Protein AF-A0A8J3ATV4-F1 (afdb_monomer_lite)

Secondary structure (DSSP, 8-state):
--------------------HHHHHHHHHHHHHTTS-HHHHHHHHHHHHHHHTT----S----------

Sequence (69 aa):
MSMPRGKPKLKTATMTLRVEPEVKVVAELAAQRERRSVTSLIEVLILAHGESLGIESQQPSKQGPLNDA

Foldseek 3Di:
DDDDPDDPPPPDDDDDDDDPPVVVVVLCVVCVVVVHDSVVVVVVVVVVVCVVVVNDDPPPPPPPDDDDD

InterPro domains:
  IPR010985 Ribbon-helix-helix [SSF47598] (11-50)

Organism: NCBI:txid573741

Radius of gyration: 17.52 Å; chains: 1; bounding box: 38×27×56 Å

Structure (mmCIF, N/CA/C/O backbone):
data_AF-A0A8J3ATV4-F1
#
_entry.id   AF-A0A8J3ATV4-F1
#
loop_
_atom_site.group_PDB
_atom_site.id
_atom_site.type_symbol
_atom_site.label_atom_id
_atom_site.label_alt_id
_atom_site.label_comp_id
_atom_site.label_asym_id
_atom_site.label_entity_id
_atom_site.label_seq_id
_atom_site.pdbx_PDB_ins_code
_atom_site.Cartn_x
_atom_site.Cartn_y
_atom_site.Cartn_z
_atom_site.occupancy
_atom_site.B_iso_or_equiv
_atom_site.auth_seq_id
_atom_site.auth_comp_id
_atom_site.auth_asym_id
_atom_site.auth_atom_id
_atom_site.pdbx_PDB_model_num
ATOM 1 N N . MET A 1 1 ? -10.589 0.678 43.440 1.00 50.38 1 MET A N 1
ATOM 2 C CA . MET A 1 1 ? -9.527 1.086 42.492 1.00 50.38 1 MET A CA 1
ATOM 3 C C . MET A 1 1 ? -10.131 1.264 41.106 1.00 50.38 1 MET A C 1
ATOM 5 O O . MET A 1 1 ? -10.826 0.363 40.659 1.00 50.38 1 MET A O 1
ATOM 9 N N . SER A 1 2 ? -9.905 2.404 40.446 1.00 53.38 2 SER A N 1
ATOM 10 C CA . SER A 1 2 ? -10.336 2.638 39.058 1.00 53.38 2 SER A CA 1
ATOM 11 C C . SER A 1 2 ? -9.199 2.264 38.105 1.00 53.38 2 SER A C 1
ATOM 13 O O . SER A 1 2 ? -8.085 2.764 38.252 1.00 53.38 2 SER A O 1
ATOM 15 N N . MET A 1 3 ? -9.458 1.344 37.175 1.00 65.06 3 MET A N 1
ATOM 16 C CA . MET A 1 3 ? -8.496 0.900 36.161 1.00 65.06 3 MET A CA 1
ATOM 17 C C . MET A 1 3 ? -8.542 1.843 34.948 1.00 65.06 3 MET A C 1
ATOM 19 O O . MET A 1 3 ? -9.628 2.068 34.407 1.00 65.06 3 MET A O 1
ATOM 23 N N . PRO A 1 4 ? -7.403 2.363 34.457 1.00 61.25 4 PRO A N 1
ATOM 24 C CA . PRO A 1 4 ? -7.387 3.166 33.243 1.00 61.25 4 PRO A CA 1
ATOM 25 C C . PRO A 1 4 ? -7.595 2.250 32.028 1.00 61.25 4 PRO A C 1
ATOM 27 O O . PRO A 1 4 ? -6.745 1.422 31.698 1.00 61.25 4 PRO A O 1
ATOM 30 N N . ARG A 1 5 ? -8.730 2.392 31.332 1.00 67.06 5 ARG A N 1
ATOM 31 C CA . ARG A 1 5 ? -8.956 1.755 30.024 1.00 67.06 5 ARG A CA 1
ATOM 32 C C . ARG A 1 5 ? -8.065 2.441 28.986 1.00 67.06 5 ARG A C 1
ATOM 34 O O . ARG A 1 5 ? -8.453 3.429 28.367 1.00 67.06 5 ARG A O 1
ATOM 41 N N . GLY A 1 6 ? -6.839 1.948 28.831 1.00 62.19 6 GLY A N 1
ATOM 42 C CA . GLY A 1 6 ? -5.940 2.385 27.767 1.00 62.19 6 GLY A CA 1
ATOM 43 C C . GLY A 1 6 ? -6.571 2.120 26.399 1.00 62.19 6 GLY A C 1
ATOM 44 O O . GLY A 1 6 ? -7.027 1.009 26.131 1.00 62.19 6 GLY A O 1
ATOM 45 N N . LYS A 1 7 ? -6.609 3.143 25.534 1.00 63.12 7 LYS A N 1
ATOM 46 C CA . LYS A 1 7 ? -7.103 3.026 24.153 1.00 63.12 7 LYS A CA 1
ATOM 47 C C . LYS A 1 7 ? -6.411 1.837 23.470 1.00 63.12 7 LYS A C 1
ATOM 49 O O . LYS A 1 7 ? -5.181 1.752 23.537 1.00 63.12 7 LYS A O 1
ATOM 54 N N . PRO A 1 8 ? -7.144 0.919 22.818 1.00 59.44 8 PRO A N 1
ATOM 55 C CA . PRO A 1 8 ? -6.531 -0.256 22.220 1.00 59.44 8 PRO A CA 1
ATOM 56 C C . PRO A 1 8 ? -5.500 0.173 21.168 1.00 59.44 8 PRO A C 1
ATOM 58 O O . PRO A 1 8 ? -5.907 0.648 20.111 1.00 59.44 8 PRO A O 1
ATOM 61 N N . LYS A 1 9 ? -4.193 -0.023 21.416 1.00 59.06 9 LYS A N 1
ATOM 62 C CA . LYS A 1 9 ? -3.115 0.301 20.457 1.00 59.06 9 LYS A CA 1
ATOM 63 C C . LYS A 1 9 ? -3.509 -0.177 19.057 1.00 59.06 9 LYS A C 1
ATOM 65 O O . LYS A 1 9 ? -3.803 -1.367 18.893 1.00 59.06 9 LYS A O 1
ATOM 70 N N . LEU A 1 10 ? -3.591 0.738 18.088 1.00 61.81 10 LEU A N 1
ATOM 71 C CA . LEU A 1 10 ? -3.691 0.387 16.671 1.00 61.81 10 LEU A CA 1
ATOM 72 C C . LEU A 1 10 ? -2.497 -0.520 16.373 1.00 61.81 10 LEU A C 1
ATOM 74 O O . LEU A 1 10 ? -1.350 -0.110 16.539 1.00 61.81 10 LEU A O 1
ATOM 78 N N . LYS A 1 11 ? -2.772 -1.788 16.064 1.00 71.06 11 LYS A N 1
ATOM 79 C CA . LYS A 1 11 ? -1.732 -2.748 15.706 1.00 71.06 11 LYS A CA 1
ATOM 80 C C . LYS A 1 11 ? -1.483 -2.551 14.219 1.00 71.06 11 LYS A C 1
ATOM 82 O O . LYS A 1 11 ? -2.130 -3.194 13.406 1.00 71.06 11 LYS A O 1
ATOM 87 N N . THR A 1 12 ? -0.630 -1.597 13.878 1.00 81.56 12 THR A N 1
ATOM 88 C CA . THR A 1 12 ? -0.114 -1.479 12.516 1.00 81.56 12 THR A CA 1
ATOM 89 C C . THR A 1 12 ? 1.062 -2.438 12.359 1.00 81.56 12 THR A C 1
ATOM 91 O O . THR A 1 12 ? 1.821 -2.669 13.303 1.00 81.56 12 THR A O 1
ATOM 94 N N . ALA A 1 13 ? 1.189 -3.031 11.178 1.00 87.25 13 ALA A N 1
ATOM 95 C CA . ALA A 1 13 ? 2.342 -3.832 10.789 1.00 87.25 13 ALA A CA 1
ATOM 96 C C . ALA A 1 13 ? 2.989 -3.188 9.559 1.00 87.25 13 ALA A C 1
ATOM 98 O O . ALA A 1 13 ? 2.295 -2.611 8.722 1.00 87.25 13 ALA A O 1
ATOM 99 N N . THR A 1 14 ? 4.313 -3.272 9.454 1.00 91.44 14 THR A N 1
ATOM 100 C CA . THR A 1 14 ? 5.046 -2.779 8.283 1.00 91.44 14 THR A CA 1
ATOM 101 C C . THR A 1 14 ? 5.185 -3.899 7.260 1.00 91.44 14 THR A C 1
ATOM 103 O O . THR A 1 14 ? 5.626 -4.994 7.604 1.00 91.44 14 THR A O 1
ATOM 106 N N . MET A 1 15 ? 4.863 -3.609 6.000 1.00 92.38 15 MET A N 1
ATOM 107 C CA . MET A 1 15 ? 5.069 -4.506 4.863 1.00 92.38 15 MET A CA 1
ATOM 108 C C . MET A 1 15 ? 6.017 -3.846 3.857 1.00 92.38 15 MET A C 1
ATOM 110 O O . MET A 1 15 ? 5.770 -2.725 3.416 1.00 92.38 15 MET A O 1
ATOM 114 N N . THR A 1 16 ? 7.094 -4.541 3.489 1.00 94.62 16 THR A N 1
ATOM 115 C CA . THR A 1 16 ? 8.052 -4.087 2.469 1.00 94.62 16 THR A CA 1
ATOM 116 C C . THR A 1 16 ? 7.811 -4.861 1.181 1.00 94.62 16 THR A C 1
ATOM 118 O O . THR A 1 16 ? 7.939 -6.082 1.173 1.00 94.62 16 THR A O 1
ATOM 121 N N . LEU A 1 17 ? 7.504 -4.161 0.088 1.00 93.06 17 LEU A N 1
ATOM 122 C CA . LEU A 1 17 ? 7.304 -4.768 -1.228 1.00 93.06 17 LEU A CA 1
ATOM 123 C C . LEU A 1 17 ? 8.448 -4.387 -2.166 1.00 93.06 17 LEU A C 1
ATOM 125 O O . LEU A 1 17 ? 8.859 -3.228 -2.222 1.00 93.06 17 LEU A O 1
ATOM 129 N N . ARG A 1 18 ? 8.946 -5.367 -2.922 1.00 96.62 18 ARG A N 1
ATOM 130 C CA . ARG A 1 18 ? 9.823 -5.134 -4.071 1.00 96.62 18 ARG A CA 1
ATOM 131 C C . ARG A 1 18 ? 8.999 -5.373 -5.323 1.00 96.62 18 ARG A C 1
ATOM 133 O O . ARG A 1 18 ? 8.467 -6.462 -5.501 1.00 96.62 18 ARG A O 1
ATOM 140 N N . VAL A 1 19 ? 8.880 -4.345 -6.146 1.00 96.31 19 VAL A N 1
ATOM 141 C CA . VAL A 1 19 ? 8.097 -4.356 -7.380 1.00 96.31 19 VAL A CA 1
ATOM 142 C C . VAL A 1 19 ? 8.917 -3.722 -8.490 1.00 96.31 19 VAL A C 1
ATOM 144 O O . VAL A 1 19 ? 9.903 -3.028 -8.223 1.00 96.31 19 VAL A O 1
ATOM 147 N N . GLU A 1 20 ? 8.505 -3.948 -9.731 1.00 98.50 20 GLU A N 1
ATOM 148 C CA . GLU A 1 20 ? 9.081 -3.231 -10.860 1.00 98.50 20 GLU A CA 1
ATOM 149 C C . GLU A 1 20 ? 8.822 -1.718 -10.742 1.00 98.50 20 GLU A C 1
ATOM 151 O O . GLU A 1 20 ? 7.792 -1.305 -10.193 1.00 98.50 20 GLU A O 1
ATOM 156 N N . PRO A 1 21 ? 9.726 -0.864 -11.260 1.00 98.19 21 PRO A N 1
ATOM 157 C CA . PRO A 1 21 ? 9.549 0.586 -11.210 1.00 98.19 21 PRO A CA 1
ATOM 158 C C . PRO A 1 21 ? 8.225 1.060 -11.821 1.00 98.19 21 PRO A C 1
ATOM 160 O O . PRO A 1 21 ? 7.607 1.978 -11.286 1.00 98.19 21 PRO A O 1
ATOM 163 N N . GLU A 1 22 ? 7.763 0.411 -12.893 1.00 98.19 22 GLU A N 1
ATOM 164 C CA . GLU A 1 22 ? 6.491 0.733 -13.548 1.00 98.19 22 GLU A CA 1
ATOM 165 C C . GLU A 1 22 ? 5.299 0.563 -12.598 1.00 98.19 22 GLU A C 1
ATOM 167 O O . GLU A 1 22 ? 4.465 1.461 -12.481 1.00 98.19 22 GLU A O 1
ATOM 172 N N . VAL A 1 23 ? 5.265 -0.531 -11.828 1.00 97.81 23 VAL A N 1
ATOM 173 C CA . VAL A 1 23 ? 4.201 -0.796 -10.846 1.00 97.81 23 VAL A CA 1
ATOM 174 C C . VAL A 1 23 ? 4.144 0.309 -9.793 1.00 97.81 23 VAL A C 1
ATOM 176 O O . VAL A 1 23 ? 3.059 0.767 -9.430 1.00 97.81 23 VAL A O 1
ATOM 179 N N . LYS A 1 24 ? 5.305 0.780 -9.323 1.00 97.50 24 LYS A N 1
ATOM 180 C CA . LYS A 1 24 ? 5.376 1.893 -8.369 1.00 97.50 24 LYS A CA 1
ATOM 181 C C . LYS A 1 24 ? 4.786 3.177 -8.963 1.00 97.50 24 LYS A C 1
ATOM 183 O O . LYS A 1 24 ? 3.978 3.823 -8.300 1.00 97.50 24 LYS A O 1
ATOM 188 N N . VAL A 1 25 ? 5.155 3.520 -10.198 1.00 98.38 25 VAL A N 1
ATOM 189 C CA . VAL A 1 25 ? 4.653 4.726 -10.880 1.00 98.38 25 VAL A CA 1
ATOM 190 C C . VAL A 1 25 ? 3.135 4.664 -11.051 1.00 98.38 25 VAL A C 1
ATOM 192 O O . VAL A 1 25 ? 2.436 5.623 -10.724 1.00 98.38 25 VAL A O 1
ATOM 195 N N . VAL A 1 26 ? 2.605 3.525 -11.501 1.00 98.25 26 VAL A N 1
ATOM 196 C CA . VAL A 1 26 ? 1.156 3.334 -11.663 1.00 98.25 26 VAL A CA 1
ATOM 197 C C . VAL A 1 26 ? 0.429 3.465 -10.323 1.00 98.25 26 VAL A C 1
ATOM 199 O O . VAL A 1 26 ? -0.588 4.156 -10.249 1.00 98.25 26 VAL A O 1
ATOM 202 N N . ALA A 1 27 ? 0.960 2.867 -9.252 1.00 97.56 27 ALA A N 1
ATOM 203 C CA . ALA A 1 27 ? 0.367 2.964 -7.919 1.00 97.56 27 ALA A CA 1
ATOM 204 C C . ALA A 1 27 ? 0.335 4.411 -7.396 1.00 97.56 27 ALA A C 1
ATOM 206 O O . ALA A 1 27 ? -0.666 4.836 -6.817 1.00 97.56 27 ALA A O 1
ATOM 207 N N . GLU A 1 28 ? 1.397 5.187 -7.624 1.00 98.12 28 GLU A N 1
ATOM 208 C CA . GLU A 1 28 ? 1.466 6.603 -7.242 1.00 98.12 28 GLU A CA 1
ATOM 209 C C . GLU A 1 28 ? 0.443 7.454 -8.009 1.00 98.12 28 GLU A C 1
ATOM 211 O O . GLU A 1 28 ? -0.292 8.235 -7.396 1.00 98.12 28 GLU A O 1
ATOM 216 N N . LEU A 1 29 ? 0.333 7.264 -9.327 1.00 98.56 29 LEU A N 1
ATOM 217 C CA . LEU A 1 29 ? -0.637 7.976 -10.165 1.00 98.56 29 LEU A CA 1
ATOM 218 C C . LEU A 1 29 ? -2.086 7.623 -9.800 1.00 98.56 29 LEU A C 1
ATOM 220 O O . LEU A 1 29 ? -2.939 8.512 -9.714 1.00 98.56 29 LEU A O 1
ATOM 224 N N . ALA A 1 30 ? -2.369 6.344 -9.548 1.00 98.25 30 ALA A N 1
ATOM 225 C CA . ALA A 1 30 ? -3.687 5.888 -9.112 1.00 98.25 30 ALA A CA 1
ATOM 226 C C . ALA A 1 30 ? -4.064 6.495 -7.752 1.00 98.25 30 ALA A C 1
ATOM 228 O O . ALA A 1 30 ? -5.139 7.080 -7.605 1.00 98.25 30 ALA A O 1
ATOM 229 N N . ALA A 1 31 ? -3.145 6.456 -6.783 1.00 98.25 31 ALA A N 1
ATOM 230 C CA . ALA A 1 31 ? -3.362 7.031 -5.459 1.00 98.25 31 ALA A CA 1
ATOM 231 C C . ALA A 1 31 ? -3.618 8.547 -5.531 1.00 98.25 31 ALA A C 1
ATOM 233 O O . ALA A 1 31 ? -4.540 9.055 -4.885 1.00 98.25 31 ALA A O 1
ATOM 234 N N . GLN A 1 32 ? -2.866 9.262 -6.378 1.00 98.38 32 GLN A N 1
ATOM 235 C CA . GLN A 1 32 ? -3.074 10.688 -6.627 1.00 98.38 32 GLN A CA 1
ATOM 236 C C . GLN A 1 32 ? -4.461 10.964 -7.219 1.00 98.38 32 GLN A C 1
ATOM 238 O O . GLN A 1 32 ? -5.162 11.869 -6.755 1.00 98.38 32 GLN A O 1
ATOM 243 N N . ARG A 1 33 ? -4.884 10.171 -8.210 1.00 98.31 33 ARG A N 1
ATOM 244 C CA . ARG A 1 33 ? -6.202 10.300 -8.848 1.00 98.31 33 ARG A CA 1
ATOM 245 C C . ARG A 1 33 ? -7.349 10.055 -7.863 1.00 98.31 33 ARG A C 1
ATOM 247 O O . ARG A 1 33 ? -8.360 10.752 -7.926 1.00 98.31 33 ARG A O 1
ATOM 254 N N . GLU A 1 34 ? -7.169 9.127 -6.929 1.00 97.12 34 GLU A N 1
ATOM 255 C CA . GLU A 1 34 ? -8.136 8.794 -5.874 1.00 97.12 34 GLU A CA 1
ATOM 256 C C . GLU A 1 34 ? -8.024 9.669 -4.613 1.00 97.12 34 GLU A C 1
ATOM 258 O O . GLU A 1 34 ? -8.773 9.462 -3.654 1.00 97.12 34 GLU A O 1
ATOM 263 N N . ARG A 1 35 ? -7.106 10.650 -4.598 1.00 97.56 35 ARG A N 1
ATOM 264 C CA . ARG A 1 35 ? -6.838 11.549 -3.458 1.00 97.56 35 ARG A CA 1
ATOM 265 C C . ARG A 1 35 ? -6.563 10.798 -2.147 1.00 97.56 35 ARG A C 1
ATOM 267 O O . ARG A 1 35 ? -7.009 11.219 -1.080 1.00 97.56 35 ARG A O 1
ATOM 274 N N . ARG A 1 36 ? -5.820 9.694 -2.223 1.00 95.56 36 ARG A N 1
ATOM 275 C CA . ARG A 1 36 ? -5.404 8.882 -1.067 1.00 95.56 36 ARG A CA 1
ATOM 276 C C . ARG A 1 36 ? -3.909 8.596 -1.102 1.00 95.56 36 ARG A C 1
ATOM 278 O O . ARG A 1 36 ? -3.235 8.858 -2.092 1.00 95.56 36 ARG A O 1
ATOM 285 N N . SER A 1 37 ? -3.374 8.070 -0.004 1.00 97.94 37 SER A N 1
ATOM 286 C CA . SER A 1 37 ? -1.990 7.596 0.021 1.00 97.94 37 SER A CA 1
ATOM 287 C C . SER A 1 37 ? -1.851 6.272 -0.736 1.00 97.94 37 SER A C 1
ATOM 289 O O . SER A 1 37 ? -2.802 5.494 -0.825 1.00 97.94 37 SER A O 1
ATOM 291 N N . VAL A 1 38 ? -0.640 5.977 -1.218 1.00 96.75 38 VAL A N 1
ATOM 292 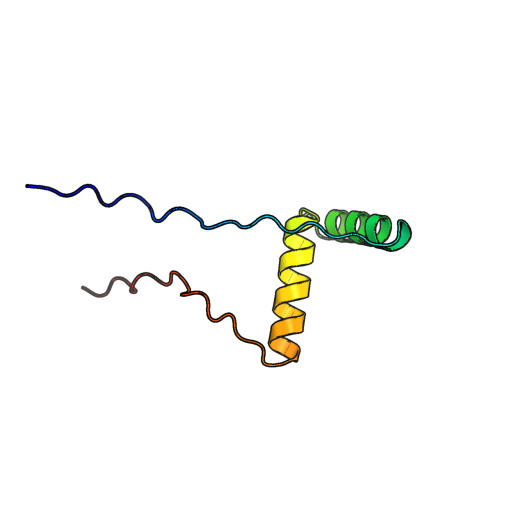C CA . VAL A 1 38 ? -0.316 4.678 -1.836 1.00 96.75 38 VAL A CA 1
ATOM 293 C C . VAL A 1 38 ? -0.565 3.525 -0.859 1.00 96.75 38 VAL A C 1
ATOM 295 O O . VAL A 1 38 ? -1.088 2.491 -1.250 1.00 96.75 38 VAL A O 1
ATOM 298 N N . THR A 1 39 ? -0.268 3.714 0.430 1.00 95.94 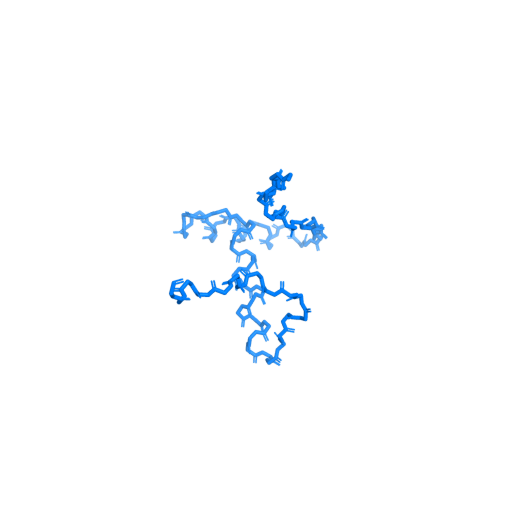39 THR A N 1
ATOM 299 C CA . THR A 1 39 ? -0.560 2.722 1.475 1.00 95.94 39 THR A CA 1
ATOM 300 C C . THR A 1 39 ? -2.050 2.405 1.555 1.00 95.94 39 THR A C 1
ATOM 302 O O . THR A 1 39 ? -2.418 1.236 1.539 1.00 95.94 39 THR A O 1
ATOM 305 N N . SER A 1 40 ? -2.904 3.433 1.591 1.00 95.94 40 SER A N 1
ATOM 306 C CA . SER A 1 40 ? -4.358 3.248 1.655 1.00 95.94 40 SER A CA 1
ATOM 307 C C . SER A 1 40 ? -4.905 2.605 0.380 1.00 95.94 40 SER A C 1
ATOM 309 O O . SER A 1 40 ? -5.785 1.752 0.460 1.00 95.94 40 SER A O 1
ATOM 311 N N . LEU A 1 41 ? -4.364 2.965 -0.789 1.00 97.31 41 LEU A N 1
ATOM 312 C CA . LEU A 1 41 ? -4.707 2.308 -2.050 1.00 97.31 41 LEU A CA 1
ATOM 313 C C . LEU A 1 41 ? -4.383 0.808 -1.999 1.00 97.31 41 LEU A C 1
ATOM 315 O O . LEU A 1 41 ? -5.246 -0.015 -2.290 1.00 97.31 41 LEU A O 1
ATOM 319 N N . ILE A 1 42 ? -3.160 0.453 -1.597 1.00 95.94 42 ILE A N 1
ATOM 320 C CA . ILE A 1 42 ? -2.713 -0.943 -1.504 1.00 95.94 42 ILE A CA 1
ATOM 321 C C . ILE A 1 42 ? -3.571 -1.731 -0.507 1.00 95.94 42 ILE A C 1
ATOM 323 O O . ILE A 1 42 ? -3.931 -2.868 -0.793 1.00 95.94 42 ILE A O 1
ATOM 327 N N . GLU A 1 43 ? -3.934 -1.140 0.632 1.00 94.31 43 GLU A N 1
ATOM 328 C CA . GLU A 1 43 ? -4.797 -1.783 1.628 1.00 94.31 43 GLU A CA 1
ATOM 329 C C . GLU A 1 43 ? -6.166 -2.153 1.040 1.00 94.31 43 GLU A C 1
ATOM 331 O O . GLU A 1 43 ? -6.585 -3.304 1.146 1.00 94.31 43 GLU A O 1
ATOM 336 N N . VAL A 1 44 ? -6.821 -1.220 0.340 1.00 95.00 44 VAL A N 1
ATOM 337 C CA . VAL A 1 44 ? -8.113 -1.479 -0.317 1.00 95.00 44 VAL A CA 1
ATOM 338 C C . VAL A 1 44 ? -7.984 -2.555 -1.393 1.00 95.00 44 VAL A C 1
ATOM 340 O O . VAL A 1 44 ? -8.819 -3.455 -1.448 1.00 95.00 44 VAL A O 1
ATOM 343 N N . LEU A 1 45 ? -6.939 -2.498 -2.224 1.00 95.56 45 LEU A N 1
ATOM 344 C CA . LEU A 1 45 ? -6.718 -3.490 -3.281 1.00 95.56 45 LEU A CA 1
ATOM 345 C C . LEU A 1 45 ? -6.487 -4.896 -2.713 1.00 95.56 45 LEU A C 1
ATOM 347 O O . LEU A 1 45 ? -7.055 -5.859 -3.225 1.00 95.56 45 LEU A O 1
ATOM 351 N N . ILE A 1 46 ? -5.690 -5.023 -1.648 1.00 94.50 46 ILE A N 1
ATOM 352 C CA . ILE A 1 46 ? -5.426 -6.311 -0.993 1.00 94.50 46 ILE A CA 1
ATOM 353 C C . ILE A 1 46 ? -6.698 -6.861 -0.348 1.00 94.50 46 ILE A C 1
ATOM 355 O O . ILE A 1 46 ? -6.998 -8.039 -0.527 1.00 94.50 46 ILE A O 1
ATOM 359 N N . LEU A 1 47 ? -7.450 -6.027 0.378 1.00 93.56 47 LEU A N 1
ATOM 360 C CA . LEU A 1 47 ? -8.688 -6.455 1.033 1.00 93.56 47 LEU A CA 1
ATOM 361 C C . LEU A 1 47 ? -9.738 -6.894 0.010 1.00 93.56 47 LEU A C 1
ATOM 363 O O . LEU A 1 47 ? -10.290 -7.981 0.149 1.00 93.56 47 LEU A O 1
ATOM 367 N N . ALA A 1 48 ? -9.950 -6.107 -1.048 1.00 94.81 48 ALA A N 1
ATOM 368 C CA . ALA A 1 48 ? -10.890 -6.448 -2.113 1.00 94.81 48 ALA A CA 1
ATOM 369 C C . ALA A 1 48 ? -10.485 -7.737 -2.843 1.00 94.81 48 ALA A C 1
ATOM 371 O O . ALA A 1 48 ? -11.330 -8.574 -3.162 1.00 94.81 48 ALA A O 1
ATOM 372 N N . HIS A 1 49 ? -9.185 -7.934 -3.087 1.00 95.75 49 HIS A N 1
ATOM 373 C CA . HIS A 1 49 ? -8.707 -9.168 -3.697 1.00 95.75 49 HIS A CA 1
ATOM 374 C C . HIS A 1 49 ? -8.885 -10.373 -2.763 1.00 95.75 49 HIS A C 1
ATOM 376 O O . HIS A 1 49 ? -9.342 -11.421 -3.214 1.00 95.75 49 HIS A O 1
ATOM 382 N N . GLY A 1 50 ? -8.604 -10.222 -1.466 1.00 94.94 50 GLY A N 1
ATOM 383 C CA . GLY A 1 50 ? -8.851 -11.258 -0.462 1.00 94.94 50 GLY A CA 1
ATOM 384 C C . GLY A 1 50 ? -10.326 -11.646 -0.393 1.00 94.94 50 GLY A C 1
ATOM 385 O O . GLY A 1 50 ? -10.646 -12.827 -0.489 1.00 94.94 50 GLY A O 1
ATOM 386 N N . GLU A 1 51 ? -11.222 -10.660 -0.342 1.00 93.81 51 GLU A N 1
ATOM 387 C CA . GLU A 1 51 ? -12.673 -10.869 -0.378 1.00 93.81 51 GLU A CA 1
ATOM 388 C C . GLU A 1 51 ? -13.108 -11.615 -1.647 1.00 93.81 51 GLU A C 1
ATOM 390 O O . GLU A 1 51 ? -13.838 -12.601 -1.556 1.00 93.81 51 GLU A O 1
ATOM 395 N N . SER A 1 52 ? -12.584 -11.236 -2.821 1.00 96.31 52 SER A N 1
ATOM 396 C CA . SER A 1 52 ? -12.880 -11.935 -4.084 1.00 96.31 52 SER A CA 1
ATOM 397 C C . SER A 1 52 ? -12.446 -13.408 -4.095 1.00 96.31 52 SER A C 1
ATOM 399 O O . SER A 1 52 ? -12.987 -14.207 -4.857 1.00 96.31 52 SER A O 1
ATOM 401 N N . LEU A 1 53 ? -11.478 -13.766 -3.245 1.00 97.06 53 LEU A N 1
ATOM 402 C CA . LEU A 1 53 ? -10.966 -15.123 -3.067 1.00 97.06 53 LEU A CA 1
ATOM 403 C C . LEU A 1 53 ? -11.591 -15.849 -1.861 1.00 97.06 53 LEU A C 1
ATOM 405 O O . LEU A 1 53 ? -11.248 -17.005 -1.616 1.00 97.06 53 LEU A O 1
ATOM 409 N N . GLY A 1 54 ? -12.473 -15.198 -1.094 1.00 94.75 54 GLY A N 1
ATOM 410 C CA . GLY A 1 54 ? -13.023 -15.741 0.153 1.00 94.75 54 GLY A CA 1
AT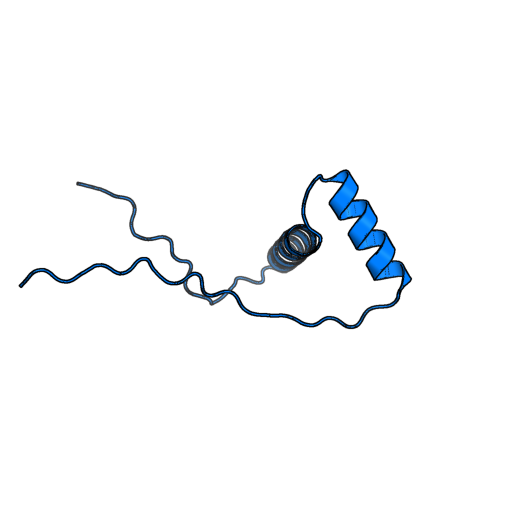OM 411 C C . GLY A 1 54 ? -12.002 -15.840 1.296 1.00 94.75 54 GLY A C 1
ATOM 412 O O . GLY A 1 54 ? -12.146 -16.680 2.183 1.00 94.75 54 GLY A O 1
ATOM 413 N N . ILE A 1 55 ? -10.943 -15.025 1.271 1.00 92.88 55 ILE A N 1
ATOM 414 C CA . ILE A 1 55 ? -9.906 -14.987 2.307 1.00 92.88 55 ILE A CA 1
ATOM 415 C C . ILE A 1 55 ? -10.313 -13.981 3.385 1.00 92.88 55 ILE A C 1
ATOM 417 O O . ILE A 1 55 ? -10.225 -12.770 3.189 1.00 92.88 55 ILE A O 1
ATOM 421 N N . GLU A 1 56 ? -10.695 -14.485 4.556 1.00 82.94 56 GLU A N 1
ATOM 422 C CA . GLU A 1 56 ? -10.995 -13.657 5.725 1.00 82.94 56 GLU A CA 1
ATOM 423 C C . GLU A 1 56 ? -9.773 -13.500 6.639 1.00 82.94 56 GLU A C 1
ATOM 425 O O . GLU A 1 56 ? -9.026 -14.450 6.905 1.00 82.94 56 GLU A O 1
ATOM 430 N N . SER A 1 57 ? -9.567 -12.289 7.168 1.00 78.88 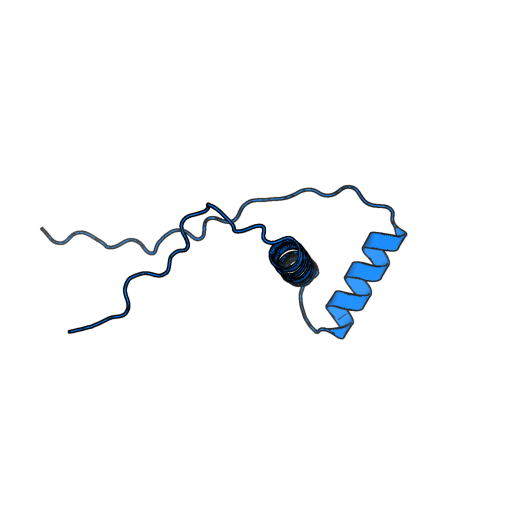57 SER A N 1
ATOM 431 C CA . SER A 1 57 ? -8.504 -12.064 8.145 1.00 78.88 57 SER A CA 1
ATOM 432 C C . SER A 1 57 ? -8.860 -12.753 9.465 1.00 78.88 57 SER A C 1
ATOM 434 O O . SER A 1 57 ? -9.843 -12.398 10.107 1.00 78.88 57 SER A O 1
ATOM 436 N N . GLN A 1 58 ? -8.009 -13.666 9.930 1.00 74.75 58 GLN A N 1
ATOM 437 C CA . GLN A 1 58 ? -8.127 -14.280 11.263 1.00 74.75 58 GLN A CA 1
ATOM 438 C C . GLN A 1 58 ? -7.644 -13.345 12.389 1.00 74.75 58 GLN A C 1
ATOM 440 O O . GLN A 1 58 ? -7.553 -13.743 13.552 1.00 74.75 58 GLN A O 1
ATOM 445 N N . GLN A 1 59 ? -7.275 -12.096 12.069 1.00 68.50 59 GLN A N 1
ATOM 446 C CA . GLN A 1 59 ? -6.979 -11.121 13.109 1.00 68.50 59 GLN A CA 1
ATOM 447 C C . GLN A 1 59 ? -8.281 -10.736 13.812 1.00 68.50 59 GLN A C 1
ATOM 449 O O . GLN A 1 59 ? -9.249 -10.398 13.137 1.00 68.50 59 GLN A O 1
ATOM 454 N N . PRO A 1 60 ? -8.312 -10.723 15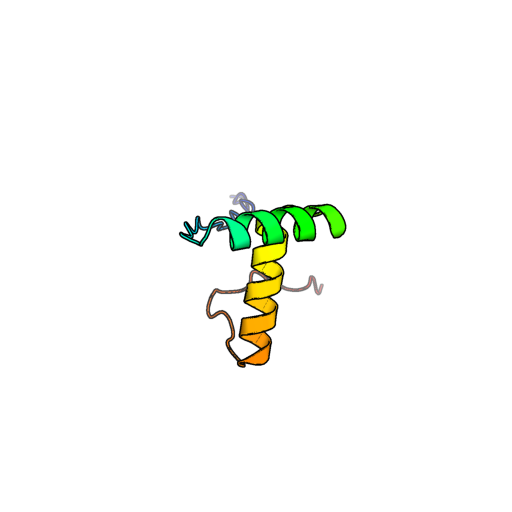.156 1.00 58.75 60 PRO A N 1
ATOM 455 C CA . PRO A 1 60 ? -9.494 -10.288 15.879 1.00 58.75 60 PRO A CA 1
ATOM 456 C C . PRO A 1 60 ? -9.802 -8.834 15.507 1.00 58.75 60 PRO A C 1
ATOM 458 O O . PRO A 1 60 ? -9.087 -7.908 15.913 1.00 58.75 60 PRO A O 1
ATOM 461 N N . SER A 1 61 ? -10.859 -8.636 14.719 1.00 54.81 61 SER A N 1
ATOM 462 C CA . SER A 1 61 ? -11.413 -7.325 14.414 1.00 54.81 61 SER A CA 1
ATOM 463 C C . SER A 1 61 ? -11.822 -6.675 15.730 1.00 54.81 61 SER A C 1
ATOM 465 O O . SER A 1 61 ? -12.627 -7.228 16.478 1.00 54.81 61 SER A O 1
ATOM 467 N N . LYS A 1 62 ? -11.285 -5.491 16.040 1.00 54.97 62 LYS A N 1
ATOM 468 C CA . LYS A 1 62 ? -11.786 -4.683 17.159 1.00 54.97 62 LYS A CA 1
ATOM 469 C C . LYS A 1 62 ? -13.132 -4.059 16.782 1.00 54.97 62 LYS A C 1
ATOM 471 O O . LYS A 1 62 ? -13.239 -2.843 16.674 1.00 54.97 62 LYS A O 1
ATOM 476 N N . GLN A 1 63 ? -14.159 -4.877 16.607 1.00 48.53 63 GLN A N 1
ATOM 477 C CA . GLN A 1 63 ? -15.512 -4.441 16.913 1.00 48.53 63 GLN A CA 1
ATOM 478 C C . GLN A 1 63 ? -15.645 -4.601 18.428 1.00 48.53 63 GLN A C 1
ATOM 480 O O . GLN A 1 63 ? -15.901 -5.684 18.945 1.00 48.53 63 GLN A O 1
ATOM 485 N N . GLY A 1 64 ? -15.317 -3.532 19.162 1.00 49.44 64 GLY A N 1
ATOM 486 C CA . GLY A 1 64 ? -15.753 -3.430 20.553 1.00 49.44 64 GLY A CA 1
ATOM 487 C C . GLY A 1 64 ? -17.284 -3.470 20.573 1.00 49.44 64 GLY A C 1
ATOM 488 O O . GLY A 1 64 ? -17.883 -2.966 19.621 1.00 49.44 64 GLY A O 1
ATOM 489 N N . PRO A 1 65 ? -17.907 -4.096 21.585 1.00 46.97 65 PRO A N 1
ATOM 490 C CA . PRO A 1 65 ? -19.344 -4.316 21.591 1.00 46.97 65 PRO A CA 1
ATOM 491 C C . PRO A 1 65 ? -20.076 -2.990 21.393 1.00 46.97 65 PRO A C 1
ATOM 493 O O . PRO A 1 65 ? -19.750 -1.985 22.029 1.00 46.97 65 PRO A O 1
ATOM 496 N N . LEU A 1 66 ? -21.028 -3.024 20.459 1.00 53.59 66 LEU A N 1
ATOM 497 C CA . LEU A 1 66 ? -22.113 -2.067 20.323 1.00 53.59 66 LEU A CA 1
ATOM 498 C C . LEU A 1 66 ? -22.611 -1.735 21.736 1.00 53.59 66 LEU A C 1
ATOM 500 O O . LEU A 1 66 ? -22.927 -2.642 22.503 1.00 53.59 66 LEU A O 1
ATOM 504 N N . ASN A 1 67 ? -22.572 -0.455 22.108 1.00 54.12 67 ASN A N 1
ATOM 505 C CA . ASN A 1 67 ? -23.180 0.008 23.348 1.00 54.12 67 ASN A CA 1
ATOM 506 C C . ASN A 1 67 ? -24.678 -0.305 23.278 1.00 54.12 67 ASN A C 1
ATOM 508 O O . ASN A 1 67 ? -25.421 0.460 22.670 1.00 54.12 67 ASN A O 1
ATOM 512 N N . ASP A 1 68 ? -25.088 -1.389 23.925 1.00 49.84 68 ASP A N 1
ATOM 513 C CA . ASP A 1 68 ? -26.456 -1.605 24.367 1.00 49.84 68 ASP A CA 1
ATOM 514 C C . ASP A 1 68 ? -26.471 -1.535 25.903 1.00 49.84 68 ASP A C 1
ATOM 516 O O .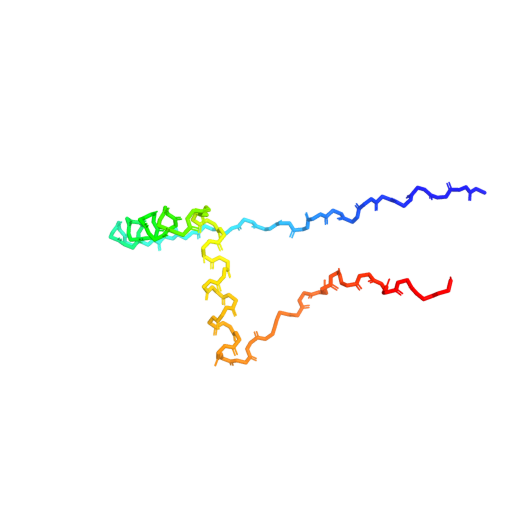 ASP A 1 68 ? -25.772 -2.304 26.568 1.00 49.84 68 ASP A O 1
ATOM 520 N N . ALA A 1 69 ? -27.306 -0.612 26.402 1.00 40.41 69 ALA A N 1
ATOM 521 C CA . ALA A 1 69 ? -27.703 -0.326 27.792 1.00 40.41 69 ALA A CA 1
ATOM 522 C C . ALA A 1 69 ? -26.753 0.511 28.675 1.00 40.41 69 ALA A C 1
ATOM 524 O O . ALA A 1 69 ? -25.723 0.001 29.172 1.00 40.41 69 ALA A O 1
#

pLDDT: mean 82.62, std 18.55, range [40.41, 98.56]